Protein AF-A0A6L7D6Z8-F1 (afdb_monomer)

Organism: NCBI:txid1548018

Mean predicted aligned error: 8.42 Å

Sequence (68 aa):
MPTLTHKGFNLVGKWEYGQGFMDIIHAFPRFYKDKEIYEKLSSISNEIQKIIDKAGLGDFLLIVLKKE

Foldseek 3Di:
DDFDDDPQWTQQDWAAAPDFPVVRVVSHPVSVVVVVNVVVCVVCRVVVRVVCVVVVVRHTDGDIDHDD

Secondary structure (DSSP, 8-state):
---EEETTEEEEEEE-TT--HHHHHHT-TTGGG-HHHHHHHHHHHHHHHHHHHHTT-SS-EEEEEPP-

Radius of gyration: 13.08 Å; Cα contacts (8 Å, |Δi|>4): 67; chains: 1; bounding box: 29×32×28 Å

pLDDT: mean 73.44, std 12.8, range [43.56, 93.44]

Structure (mmCIF, N/CA/C/O backbone):
data_AF-A0A6L7D6Z8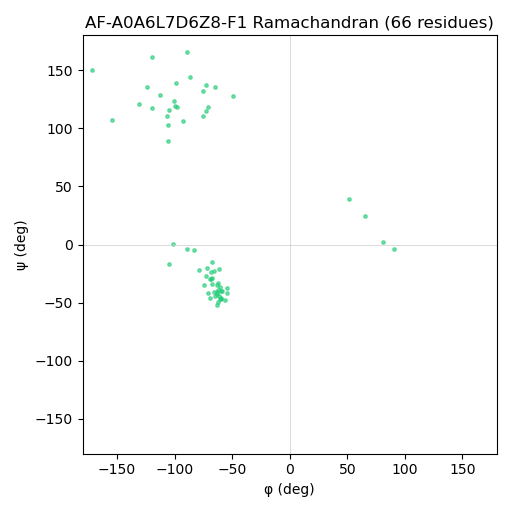-F1
#
_entry.id   AF-A0A6L7D6Z8-F1
#
loop_
_atom_site.group_PDB
_atom_site.id
_atom_site.type_symbol
_atom_site.label_atom_id
_atom_site.label_alt_id
_atom_site.label_comp_id
_atom_site.label_asym_id
_atom_site.label_entity_id
_atom_site.label_seq_id
_atom_site.pdbx_PDB_ins_code
_atom_site.Cartn_x
_atom_site.Cartn_y
_atom_site.Cartn_z
_atom_site.occupancy
_atom_site.B_iso_or_equiv
_atom_site.auth_seq_id
_atom_site.auth_comp_id
_atom_site.auth_asym_id
_atom_site.auth_atom_id
_atom_site.pdbx_PDB_model_num
ATOM 1 N N . MET A 1 1 ? -16.422 -5.795 -1.533 1.00 43.56 1 MET A N 1
ATOM 2 C CA . MET A 1 1 ? -15.997 -6.431 -2.799 1.00 43.56 1 MET A CA 1
ATOM 3 C C . MET A 1 1 ? -16.145 -7.943 -2.662 1.00 43.56 1 MET A C 1
ATOM 5 O O . MET A 1 1 ? -15.877 -8.433 -1.569 1.00 43.56 1 MET A O 1
ATOM 9 N 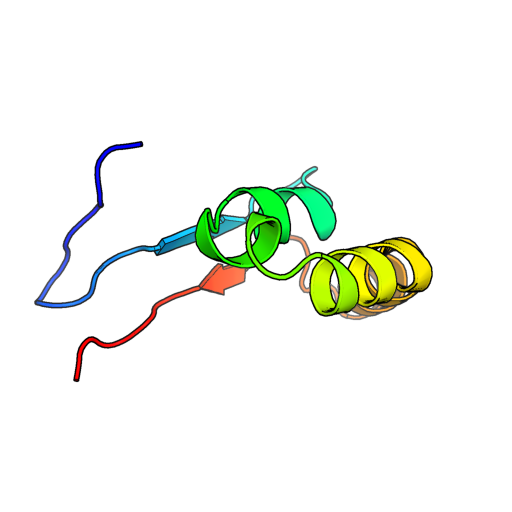N . PRO A 1 2 ? -16.622 -8.670 -3.688 1.00 44.50 2 PRO A N 1
ATOM 10 C CA . PRO A 1 2 ? -16.742 -10.127 -3.632 1.00 44.50 2 PRO A CA 1
ATOM 11 C C . PRO A 1 2 ? -15.358 -10.779 -3.512 1.00 44.50 2 PRO A C 1
ATOM 13 O O . PRO A 1 2 ? -14.410 -10.374 -4.180 1.00 44.50 2 PRO A O 1
ATOM 16 N N . THR A 1 3 ? -15.238 -11.769 -2.631 1.00 54.22 3 THR A N 1
ATOM 17 C CA . THR A 1 3 ? -13.994 -12.506 -2.383 1.00 54.22 3 THR A CA 1
ATOM 18 C C . THR A 1 3 ? -13.723 -13.434 -3.566 1.00 54.22 3 THR A C 1
ATOM 20 O O . THR A 1 3 ? -14.502 -14.348 -3.824 1.00 54.22 3 THR A O 1
ATOM 23 N N . LEU A 1 4 ? -12.638 -13.205 -4.309 1.00 55.22 4 LEU A N 1
ATOM 24 C CA . LEU A 1 4 ? -12.207 -14.115 -5.372 1.00 55.22 4 LEU A CA 1
ATOM 25 C C . LEU A 1 4 ? -11.564 -15.348 -4.725 1.00 55.22 4 LEU A C 1
ATOM 27 O O . LEU A 1 4 ? -10.496 -15.258 -4.118 1.00 55.22 4 LEU A O 1
ATOM 31 N N . THR A 1 5 ? -12.233 -16.496 -4.827 1.00 55.72 5 THR A N 1
ATOM 32 C CA . THR A 1 5 ? -11.747 -17.773 -4.292 1.00 55.72 5 THR A CA 1
ATOM 33 C C . THR A 1 5 ? -11.136 -18.602 -5.421 1.00 55.72 5 THR A C 1
ATOM 35 O O . THR A 1 5 ? -11.826 -18.954 -6.376 1.00 55.72 5 THR A O 1
ATOM 38 N N . HIS A 1 6 ? -9.849 -18.943 -5.326 1.00 57.69 6 HIS A N 1
ATOM 39 C CA . HIS A 1 6 ? -9.188 -19.848 -6.274 1.00 57.69 6 HIS A CA 1
ATOM 40 C C . HIS A 1 6 ? -8.421 -20.928 -5.505 1.00 57.69 6 HIS A C 1
ATOM 42 O O . HIS A 1 6 ? -7.548 -20.617 -4.700 1.00 57.69 6 HIS A O 1
ATOM 48 N N . LYS A 1 7 ? -8.752 -22.209 -5.732 1.00 66.50 7 LYS A N 1
ATOM 49 C CA . LYS A 1 7 ? -8.073 -23.379 -5.127 1.00 66.50 7 LYS A CA 1
ATOM 50 C C . LYS A 1 7 ? -7.936 -23.336 -3.589 1.00 66.50 7 LYS A C 1
ATOM 52 O O . LYS A 1 7 ? -6.907 -23.722 -3.050 1.00 66.50 7 LYS A O 1
ATOM 57 N N . GLY A 1 8 ? -8.961 -22.861 -2.877 1.00 66.94 8 GLY A N 1
ATOM 58 C CA . GLY A 1 8 ? -8.949 -22.781 -1.406 1.00 66.94 8 GLY A CA 1
ATOM 59 C C . GLY A 1 8 ? -8.214 -21.564 -0.829 1.00 66.94 8 GLY A C 1
ATOM 60 O O . GLY A 1 8 ? -8.164 -21.406 0.388 1.00 66.94 8 GLY A O 1
ATOM 61 N N . PHE A 1 9 ? -7.694 -20.678 -1.681 1.00 62.66 9 PHE A N 1
ATOM 62 C CA . PHE A 1 9 ? -7.130 -19.394 -1.278 1.00 62.66 9 PHE A CA 1
ATOM 63 C C . PHE A 1 9 ? -8.153 -18.280 -1.480 1.00 62.66 9 PHE A C 1
ATOM 6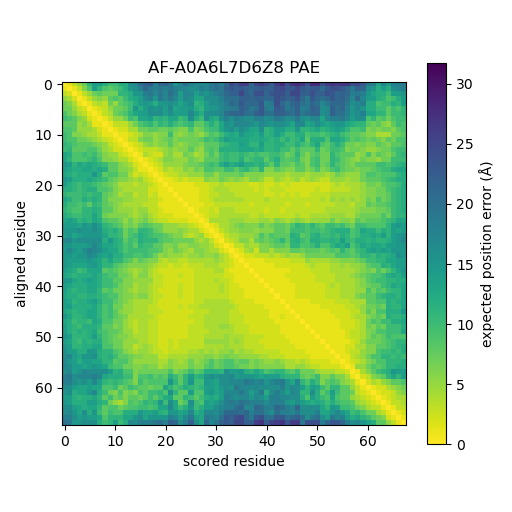5 O O . PHE A 1 9 ? -8.858 -18.244 -2.493 1.00 62.66 9 PHE A O 1
ATOM 72 N N . ASN A 1 10 ? -8.207 -17.363 -0.515 1.00 65.50 10 ASN A N 1
ATOM 73 C CA . ASN A 1 10 ? -9.016 -16.158 -0.609 1.00 65.50 10 ASN A CA 1
ATOM 74 C C . ASN A 1 10 ? -8.123 -15.009 -1.055 1.00 65.50 10 ASN A C 1
ATOM 76 O O . ASN A 1 10 ? -7.179 -14.639 -0.352 1.00 65.50 10 ASN A O 1
ATOM 80 N N . LEU A 1 11 ? -8.437 -14.431 -2.212 1.00 66.19 11 LEU A N 1
ATOM 81 C CA . LEU A 1 11 ? -7.856 -13.158 -2.592 1.00 66.19 11 LEU A CA 1
ATOM 82 C C . LEU A 1 11 ? -8.462 -12.077 -1.701 1.00 66.19 11 LEU A C 1
ATOM 84 O O . LEU A 1 11 ? -9.675 -11.858 -1.691 1.00 66.19 1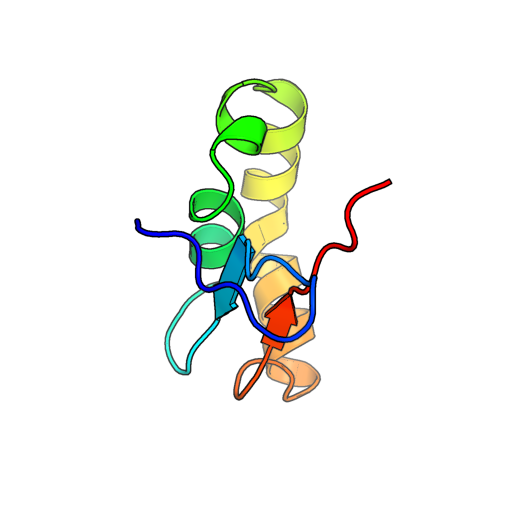1 LEU A O 1
ATOM 88 N N . VAL A 1 12 ? -7.594 -11.432 -0.935 1.00 66.81 12 VAL A N 1
ATOM 89 C CA . VAL A 1 12 ? -7.965 -10.425 0.064 1.00 66.81 12 VAL A CA 1
ATOM 90 C C . VAL A 1 12 ? -7.662 -9.003 -0.404 1.00 66.81 12 VAL A C 1
ATOM 92 O O . VAL A 1 12 ? -8.233 -8.064 0.134 1.00 66.81 12 VAL A O 1
ATOM 95 N N . GLY A 1 13 ? -6.824 -8.850 -1.431 1.00 67.19 13 GLY A N 1
ATOM 96 C CA . GLY A 1 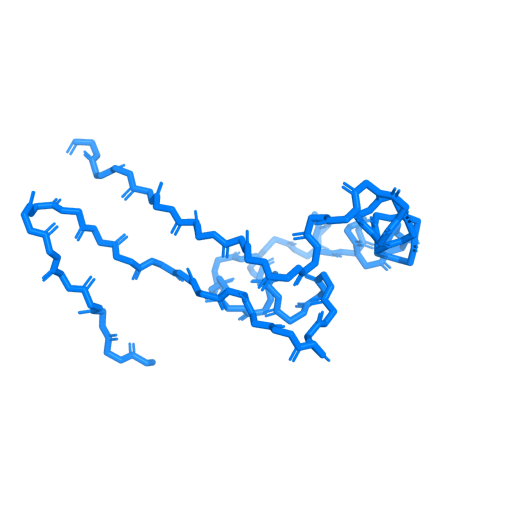13 ? -6.525 -7.575 -2.071 1.00 67.19 13 GLY A CA 1
ATOM 97 C C . GLY A 1 13 ? -5.692 -7.771 -3.338 1.00 67.19 13 GLY A C 1
ATOM 98 O O . GLY A 1 13 ? -4.925 -8.730 -3.445 1.00 67.19 13 GLY A O 1
ATOM 99 N N . LYS A 1 14 ? -5.859 -6.865 -4.302 1.00 70.00 14 LYS A N 1
ATOM 100 C CA . LYS A 1 14 ? -5.033 -6.752 -5.509 1.00 70.00 14 LYS A CA 1
ATOM 101 C C . LYS A 1 14 ? -4.479 -5.333 -5.551 1.00 70.00 14 LYS A C 1
ATOM 103 O O . LYS A 1 14 ? -5.243 -4.404 -5.303 1.00 70.00 14 LYS A O 1
ATOM 108 N N . TRP A 1 15 ? -3.192 -5.195 -5.856 1.00 74.56 15 TRP A N 1
ATOM 109 C CA . TRP A 1 15 ? -2.563 -3.906 -6.114 1.00 74.56 15 TRP A CA 1
ATOM 110 C C . TRP A 1 15 ? -2.154 -3.814 -7.583 1.00 74.56 15 TRP A C 1
ATOM 112 O O . TRP A 1 15 ? -1.544 -4.747 -8.112 1.00 74.56 15 TRP A O 1
ATOM 122 N N . GLU A 1 16 ? -2.557 -2.734 -8.244 1.00 69.06 16 GLU A N 1
ATOM 123 C CA . GLU A 1 16 ? -2.369 -2.496 -9.678 1.00 69.06 16 GLU A CA 1
ATOM 124 C C . GLU A 1 16 ? -1.538 -1.238 -9.945 1.00 69.06 16 GLU A C 1
ATOM 126 O O . GLU A 1 16 ? -1.447 -0.344 -9.104 1.00 69.06 16 GLU A O 1
ATOM 131 N N . TYR A 1 17 ? -0.985 -1.148 -11.157 1.00 65.00 17 TYR A N 1
ATOM 132 C CA . TYR A 1 17 ? -0.250 0.022 -11.627 1.00 65.00 17 TYR A CA 1
ATOM 133 C C . TYR A 1 17 ? -1.031 1.327 -11.393 1.00 65.00 17 TYR A C 1
ATOM 135 O O . TYR A 1 17 ? -2.186 1.460 -11.801 1.00 65.00 17 TYR A O 1
ATOM 143 N N . GLY A 1 18 ? -0.376 2.300 -10.756 1.00 71.81 18 GLY A N 1
ATOM 144 C CA . GLY A 1 18 ? -0.953 3.606 -10.426 1.00 71.81 18 GLY A CA 1
ATOM 145 C C . GLY A 1 18 ? -1.641 3.685 -9.060 1.00 71.81 18 GLY A C 1
ATOM 146 O O . GLY A 1 18 ? -2.051 4.775 -8.667 1.00 71.81 18 GLY A O 1
ATOM 147 N N . GLN A 1 19 ? -1.745 2.578 -8.323 1.00 76.62 19 GLN A N 1
ATOM 148 C CA . GLN A 1 19 ? -2.213 2.589 -6.938 1.00 76.62 19 GLN A CA 1
ATOM 149 C C . GLN A 1 19 ? -1.052 2.851 -5.970 1.00 76.62 19 GLN A C 1
ATOM 151 O O . GLN A 1 19 ? 0.066 2.374 -6.159 1.00 76.62 19 GLN A O 1
ATOM 156 N N . GLY A 1 20 ? -1.325 3.585 -4.895 1.00 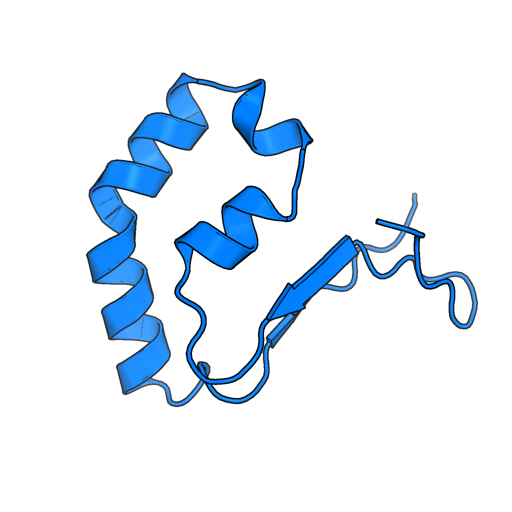82.81 20 GLY A N 1
ATOM 157 C CA . GLY A 1 20 ? -0.390 3.824 -3.803 1.00 82.81 20 GLY A CA 1
ATOM 158 C C . GLY A 1 20 ? -0.485 2.762 -2.706 1.00 82.81 20 GLY A C 1
ATOM 159 O O . GLY A 1 20 ? -1.456 2.014 -2.607 1.00 82.81 20 GLY A O 1
ATOM 160 N N . PHE A 1 21 ? 0.506 2.723 -1.820 1.00 84.25 21 PHE A N 1
ATOM 161 C CA . PHE A 1 21 ? 0.553 1.812 -0.676 1.00 84.25 21 PHE A CA 1
ATOM 162 C C . PHE A 1 21 ? -0.699 1.915 0.209 1.00 84.25 21 PHE A C 1
ATOM 164 O O . PHE A 1 21 ? -1.209 0.906 0.690 1.00 84.25 21 PHE A O 1
ATOM 171 N N . MET A 1 22 ? -1.240 3.122 0.398 1.00 85.88 22 MET A N 1
ATOM 172 C CA . MET A 1 22 ? -2.449 3.304 1.207 1.00 85.88 22 MET A CA 1
ATOM 173 C C . MET A 1 22 ? -3.697 2.693 0.568 1.00 85.88 22 MET A C 1
ATOM 175 O O . MET A 1 22 ? -4.553 2.215 1.310 1.00 85.88 22 MET A O 1
ATOM 179 N N . ASP A 1 23 ? -3.769 2.604 -0.762 1.00 83.06 23 ASP A N 1
ATOM 180 C CA . ASP A 1 23 ? -4.877 1.929 -1.446 1.00 83.06 23 ASP A CA 1
ATOM 181 C C . ASP A 1 23 ? -4.903 0.433 -1.093 1.00 83.06 23 ASP A C 1
ATOM 183 O O . ASP A 1 23 ? -5.970 -0.153 -0.897 1.00 83.06 23 ASP A O 1
ATOM 187 N N . ILE A 1 24 ? -3.721 -0.173 -0.909 1.00 79.44 24 ILE A N 1
ATOM 188 C CA . ILE A 1 24 ? -3.585 -1.546 -0.409 1.00 79.44 24 ILE A CA 1
ATOM 189 C C . ILE A 1 24 ? -4.141 -1.650 1.005 1.00 79.44 24 ILE A C 1
ATOM 191 O O . ILE A 1 24 ? -4.959 -2.524 1.276 1.00 79.44 24 ILE A O 1
ATOM 195 N N . ILE A 1 25 ? -3.706 -0.772 1.914 1.00 81.44 25 ILE A N 1
ATOM 196 C CA . ILE A 1 25 ? -4.144 -0.797 3.317 1.00 81.44 25 ILE A CA 1
ATOM 197 C C . ILE A 1 25 ? -5.665 -0.638 3.410 1.00 81.44 25 ILE A C 1
ATOM 199 O O . ILE A 1 25 ? -6.321 -1.341 4.180 1.00 81.44 25 ILE A O 1
ATOM 203 N N . HIS A 1 26 ? -6.239 0.226 2.576 1.00 80.50 26 HIS A N 1
ATOM 204 C CA . HIS A 1 26 ? -7.679 0.460 2.489 1.00 80.50 26 HIS A CA 1
ATOM 205 C C . HIS A 1 26 ? -8.464 -0.728 1.927 1.00 80.50 26 HIS A C 1
ATOM 207 O O . HIS A 1 26 ? -9.633 -0.900 2.277 1.00 80.50 26 HIS A O 1
ATOM 213 N N . ALA A 1 27 ? -7.835 -1.612 1.147 1.00 76.56 27 ALA A N 1
ATOM 214 C CA . ALA A 1 27 ? -8.462 -2.858 0.712 1.00 76.56 27 ALA A CA 1
ATOM 215 C C . ALA A 1 27 ? -8.707 -3.853 1.866 1.00 76.56 27 ALA A C 1
ATOM 217 O O . ALA A 1 27 ? -9.512 -4.773 1.713 1.00 76.56 27 ALA A O 1
ATOM 218 N N . PHE A 1 28 ? -8.080 -3.661 3.036 1.00 74.31 28 PHE A N 1
ATOM 219 C CA . PHE A 1 28 ? -8.237 -4.520 4.212 1.00 74.31 28 PHE A CA 1
ATOM 220 C C . PHE A 1 28 ? -9.104 -3.859 5.302 1.00 74.31 28 PHE A C 1
ATOM 222 O O . PHE A 1 28 ? -8.608 -3.073 6.113 1.00 74.31 28 PHE A O 1
ATOM 229 N N . PRO A 1 29 ? -10.384 -4.257 5.461 1.00 69.38 29 PRO A N 1
ATOM 230 C CA . PRO A 1 29 ? -11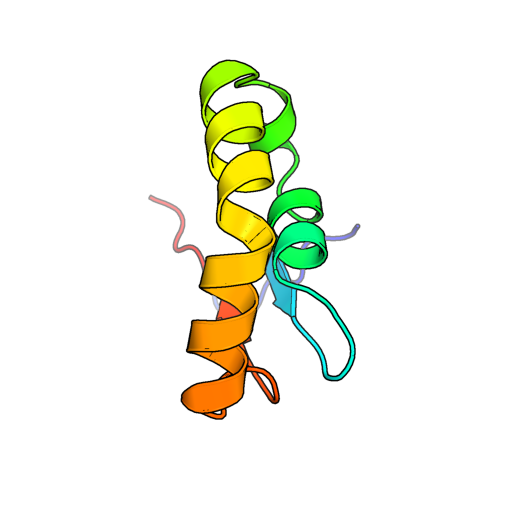.325 -3.597 6.377 1.00 69.38 29 PRO A CA 1
ATOM 231 C C 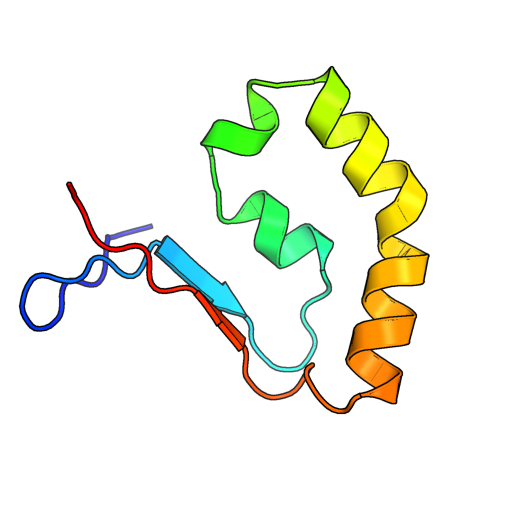. PRO A 1 29 ? -10.915 -3.640 7.855 1.00 69.38 29 PRO A C 1
ATOM 233 O O . PRO A 1 29 ? -11.405 -2.856 8.665 1.00 69.38 29 PRO A O 1
ATOM 236 N N . ARG A 1 30 ? -10.047 -4.590 8.233 1.00 69.81 30 ARG A N 1
ATOM 237 C CA . ARG A 1 30 ? -9.561 -4.736 9.611 1.00 69.81 30 ARG A CA 1
ATOM 238 C C . ARG A 1 30 ? -8.572 -3.646 10.015 1.00 69.81 30 ARG A C 1
ATOM 240 O O . ARG A 1 30 ? -8.544 -3.329 11.197 1.00 69.81 30 ARG A O 1
ATOM 247 N N . PHE A 1 31 ? -7.828 -3.050 9.082 1.00 68.31 31 PHE A N 1
ATOM 248 C CA . PHE A 1 31 ? -6.835 -2.030 9.435 1.00 68.31 31 PHE A CA 1
ATOM 249 C C . PHE A 1 31 ? -7.476 -0.739 9.949 1.00 68.31 31 PHE A C 1
ATOM 251 O O . PHE A 1 31 ? -6.926 -0.109 10.839 1.00 68.31 31 PHE A O 1
ATOM 258 N N . TYR A 1 32 ? -8.689 -0.402 9.503 1.00 66.81 32 TYR A N 1
ATOM 259 C CA . TYR A 1 32 ? -9.438 0.737 10.047 1.00 66.81 32 TYR A CA 1
ATOM 260 C C . TYR A 1 32 ? -9.857 0.567 11.513 1.00 66.81 32 TYR A C 1
ATOM 262 O O . TYR A 1 32 ? -10.140 1.556 12.185 1.00 66.81 32 TYR A O 1
ATOM 270 N N . LYS A 1 33 ? -9.951 -0.675 12.011 1.00 71.69 33 LYS A N 1
ATOM 271 C CA . LYS A 1 33 ? -10.380 -0.942 13.392 1.00 71.69 33 LYS A CA 1
ATOM 272 C C . LYS A 1 33 ? -9.263 -0.710 14.406 1.00 71.69 33 LYS A C 1
ATOM 274 O O . LYS A 1 33 ? -9.568 -0.483 15.572 1.00 71.69 33 LYS A O 1
ATOM 279 N N . ASP A 1 34 ? -8.008 -0.748 13.965 1.00 80.06 34 ASP A N 1
ATOM 280 C CA . ASP A 1 34 ? -6.842 -0.468 14.797 1.00 80.06 34 ASP A CA 1
ATOM 281 C C . ASP A 1 34 ? -6.277 0.912 14.444 1.00 80.06 34 ASP A C 1
ATOM 283 O O . ASP A 1 34 ? -5.443 1.075 13.550 1.00 80.06 34 ASP A O 1
ATOM 287 N N . LYS A 1 35 ? -6.803 1.929 15.132 1.00 81.00 35 LYS A N 1
ATOM 288 C CA . LYS A 1 35 ? -6.496 3.336 14.860 1.00 81.00 35 LYS A CA 1
ATOM 289 C C . LYS A 1 35 ? -5.006 3.649 15.032 1.00 81.00 35 LYS A C 1
ATOM 291 O O . LYS A 1 35 ? -4.463 4.418 14.247 1.00 81.00 35 LYS A O 1
ATOM 296 N N . GLU A 1 36 ? -4.344 3.036 16.011 1.00 86.50 36 GLU A N 1
ATOM 297 C CA . GLU A 1 36 ? -2.928 3.286 16.289 1.00 86.50 36 GLU A CA 1
ATOM 298 C C . GLU A 1 36 ? -2.033 2.734 15.171 1.00 86.50 36 GLU A C 1
ATOM 300 O O . GLU A 1 36 ? -1.145 3.433 14.675 1.00 86.50 36 GLU A O 1
ATOM 305 N N . ILE A 1 37 ? -2.283 1.494 14.733 1.00 82.81 37 ILE A N 1
ATOM 306 C CA . ILE A 1 37 ? -1.548 0.897 13.610 1.00 82.81 37 ILE A CA 1
ATOM 307 C C . ILE A 1 37 ? -1.811 1.688 12.327 1.00 82.81 37 ILE A C 1
ATOM 309 O O . ILE A 1 37 ? -0.879 1.963 11.571 1.00 82.81 37 ILE A O 1
ATOM 313 N N . TYR A 1 38 ? -3.061 2.083 12.090 1.00 85.12 38 TYR A N 1
ATOM 314 C CA . TYR A 1 38 ? -3.431 2.866 10.918 1.00 85.12 38 TYR A CA 1
ATOM 315 C C . TYR A 1 38 ? -2.701 4.216 10.864 1.00 85.12 38 TYR A C 1
ATOM 317 O O . TYR A 1 38 ? -2.138 4.566 9.828 1.00 85.12 38 TYR A O 1
ATOM 325 N N . GLU A 1 39 ? -2.656 4.960 11.973 1.00 89.06 39 GLU A N 1
ATOM 326 C CA . GLU A 1 39 ? -1.952 6.247 12.051 1.00 89.06 39 GLU A CA 1
ATOM 327 C C . GLU A 1 39 ? -0.441 6.089 11.829 1.00 89.06 39 GLU A C 1
ATOM 329 O O . GLU A 1 39 ? 0.155 6.866 11.079 1.00 89.06 39 GLU A O 1
ATOM 334 N N . LYS A 1 40 ? 0.168 5.041 12.402 1.00 88.44 40 LYS A N 1
ATOM 335 C CA . LYS A 1 40 ? 1.581 4.701 12.169 1.00 88.44 40 LYS A CA 1
ATOM 336 C C . LYS A 1 40 ? 1.863 4.371 10.706 1.00 88.44 40 LYS A C 1
ATOM 338 O O . LYS A 1 40 ? 2.848 4.849 10.159 1.00 88.44 40 LYS A O 1
ATOM 343 N N . LE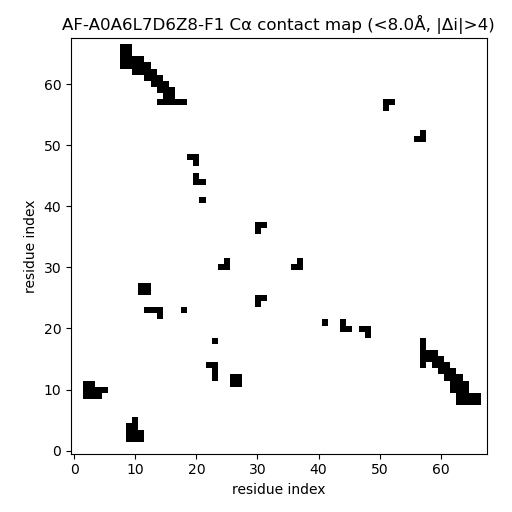U A 1 41 ? 1.012 3.577 10.056 1.00 85.50 41 LEU A N 1
ATOM 344 C CA . LEU A 1 41 ? 1.163 3.249 8.635 1.00 85.50 41 LEU A CA 1
ATOM 345 C C . LEU A 1 41 ? 0.978 4.480 7.749 1.00 85.50 41 LEU A C 1
ATOM 347 O O . LEU A 1 41 ? 1.734 4.680 6.801 1.00 85.50 41 LEU A O 1
ATOM 351 N N . SER A 1 42 ? 0.002 5.326 8.078 1.00 88.06 42 SER A N 1
ATOM 352 C CA . SER A 1 42 ? -0.257 6.560 7.344 1.00 88.06 42 SER A CA 1
ATOM 353 C C . SER A 1 42 ? 0.936 7.515 7.409 1.00 88.06 42 SER A C 1
ATOM 355 O O . SER A 1 42 ? 1.253 8.133 6.391 1.00 88.06 42 SER A O 1
ATOM 357 N N . SER A 1 43 ? 1.617 7.624 8.557 1.00 93.44 43 SER A N 1
ATOM 358 C CA . SER A 1 43 ? 2.761 8.533 8.721 1.00 93.44 43 SER A CA 1
ATOM 359 C C . SER A 1 43 ? 4.002 8.101 7.932 1.00 93.44 43 SER A C 1
ATOM 361 O O . SER A 1 43 ? 4.747 8.963 7.472 1.00 93.44 43 SER A O 1
ATOM 363 N N . ILE A 1 44 ? 4.187 6.796 7.702 1.00 91.31 44 ILE A N 1
ATOM 364 C CA . ILE A 1 44 ? 5.318 6.238 6.933 1.00 91.31 44 ILE A CA 1
ATOM 365 C C . ILE A 1 44 ? 4.955 5.856 5.488 1.00 91.31 44 ILE A C 1
ATOM 367 O O . ILE A 1 44 ? 5.804 5.382 4.733 1.00 91.31 44 ILE A O 1
ATOM 371 N N . SER A 1 45 ? 3.701 6.058 5.078 1.00 89.50 45 SER A N 1
ATOM 372 C CA . SER A 1 45 ? 3.163 5.586 3.793 1.00 89.50 45 SER A CA 1
ATOM 373 C C . SER A 1 45 ? 3.975 6.042 2.576 1.00 89.50 45 SER A C 1
ATOM 375 O O . SER A 1 45 ? 4.265 5.241 1.687 1.00 89.50 45 SER A O 1
ATOM 377 N N . ASN A 1 46 ? 4.415 7.302 2.561 1.00 89.19 46 ASN A N 1
ATOM 378 C CA . ASN A 1 46 ? 5.235 7.861 1.485 1.00 89.19 46 ASN A CA 1
ATOM 379 C C . ASN A 1 46 ? 6.637 7.241 1.414 1.00 89.19 46 ASN A C 1
ATOM 381 O O . ASN A 1 46 ? 7.206 7.121 0.330 1.00 89.19 46 ASN A O 1
ATOM 385 N N . GLU A 1 47 ? 7.222 6.872 2.554 1.00 92.00 47 GLU A N 1
ATOM 386 C CA . GLU A 1 47 ? 8.532 6.214 2.586 1.00 92.00 47 GLU A CA 1
ATOM 387 C C . GLU A 1 47 ? 8.426 4.788 2.054 1.00 92.00 47 GLU A C 1
ATOM 389 O O . GLU A 1 47 ? 9.244 4.375 1.231 1.00 92.00 47 GLU A O 1
ATOM 394 N N . ILE A 1 48 ? 7.368 4.076 2.447 1.00 87.62 48 ILE A N 1
ATOM 395 C CA . ILE A 1 48 ? 7.059 2.747 1.922 1.00 87.62 48 ILE A CA 1
ATOM 396 C C . ILE A 1 48 ? 6.844 2.809 0.407 1.00 87.62 48 ILE A C 1
ATOM 398 O O . ILE A 1 48 ? 7.461 2.027 -0.315 1.00 87.62 48 ILE A O 1
ATOM 402 N N . GLN A 1 49 ? 6.054 3.770 -0.089 1.00 86.25 49 GLN A N 1
ATOM 403 C CA . GLN A 1 49 ? 5.833 3.947 -1.527 1.00 86.25 49 GLN A CA 1
ATOM 404 C C . GLN A 1 49 ? 7.155 4.137 -2.282 1.00 86.25 49 GLN A C 1
ATOM 406 O O . GLN A 1 49 ? 7.417 3.426 -3.246 1.00 86.25 49 GLN A O 1
ATOM 411 N N . LYS A 1 50 ? 8.041 5.016 -1.798 1.00 89.62 50 LYS A N 1
ATOM 412 C CA . LYS A 1 50 ? 9.357 5.245 -2.420 1.00 89.62 50 LYS A CA 1
ATOM 413 C C . LYS A 1 50 ? 10.215 3.983 -2.479 1.00 89.62 50 LYS A C 1
ATOM 415 O O . LYS A 1 50 ? 10.930 3.778 -3.458 1.00 89.62 50 LYS A O 1
ATOM 420 N N . ILE A 1 51 ? 10.191 3.162 -1.427 1.00 87.94 51 ILE A N 1
ATOM 421 C CA . ILE A 1 51 ? 10.938 1.896 -1.389 1.00 87.94 51 ILE A CA 1
ATOM 422 C C . ILE A 1 51 ? 10.389 0.935 -2.441 1.00 87.94 51 ILE A C 1
ATOM 424 O O . ILE A 1 51 ? 11.169 0.322 -3.170 1.00 87.94 51 ILE A O 1
ATOM 428 N N . ILE A 1 52 ? 9.065 0.837 -2.541 1.00 83.50 52 ILE A N 1
ATOM 429 C CA . ILE A 1 52 ? 8.399 -0.011 -3.525 1.00 83.50 52 ILE A CA 1
ATOM 430 C C . ILE A 1 52 ? 8.724 0.446 -4.952 1.00 83.50 52 ILE A C 1
ATOM 432 O O . ILE A 1 52 ? 9.150 -0.378 -5.765 1.00 83.50 52 ILE A O 1
ATOM 436 N N . ASP A 1 53 ? 8.587 1.741 -5.237 1.00 84.00 53 ASP A N 1
ATOM 437 C CA . ASP A 1 53 ? 8.869 2.317 -6.554 1.00 84.00 53 ASP A CA 1
ATOM 438 C C . ASP A 1 53 ? 10.327 2.069 -6.953 1.00 84.00 53 ASP A C 1
ATOM 440 O O . ASP A 1 53 ? 10.616 1.598 -8.052 1.00 84.00 53 ASP A O 1
ATOM 444 N N . LYS A 1 54 ? 11.266 2.308 -6.026 1.00 87.44 54 LYS A N 1
ATOM 445 C CA . LYS A 1 54 ? 12.699 2.071 -6.250 1.00 87.44 54 LYS A CA 1
ATOM 446 C C . LYS A 1 54 ? 13.014 0.599 -6.516 1.00 87.44 54 LYS A C 1
ATOM 448 O O . LYS A 1 54 ? 13.954 0.301 -7.250 1.00 87.44 54 LYS A O 1
ATOM 453 N N . ALA A 1 55 ? 12.270 -0.309 -5.896 1.00 83.31 55 ALA A N 1
ATOM 454 C CA . ALA A 1 55 ? 12.435 -1.744 -6.074 1.00 83.31 55 ALA A CA 1
ATOM 455 C C . ALA A 1 55 ? 11.708 -2.289 -7.319 1.00 83.31 55 ALA A C 1
ATOM 457 O O . ALA A 1 55 ? 11.845 -3.475 -7.610 1.00 83.31 55 ALA A O 1
ATOM 458 N N . GLY A 1 56 ? 10.940 -1.461 -8.041 1.00 80.12 56 GLY A N 1
ATOM 459 C CA . GLY A 1 56 ? 10.131 -1.906 -9.180 1.00 80.12 56 GLY A CA 1
ATOM 460 C C . GLY A 1 56 ? 9.007 -2.869 -8.782 1.00 80.12 56 GLY A C 1
ATOM 461 O O . GLY A 1 56 ? 8.574 -3.680 -9.592 1.00 80.12 56 GLY A O 1
ATOM 462 N N . LEU A 1 57 ? 8.554 -2.821 -7.522 1.00 75.31 57 LEU A N 1
ATOM 463 C CA . LEU A 1 57 ? 7.521 -3.726 -6.995 1.00 75.31 57 LEU A CA 1
ATOM 464 C C . LEU A 1 57 ? 6.093 -3.186 -7.192 1.00 75.31 57 LEU A C 1
ATOM 466 O O . LEU A 1 57 ? 5.132 -3.874 -6.854 1.00 75.31 57 LEU A O 1
ATOM 470 N N . GLY A 1 58 ? 5.953 -1.965 -7.718 1.00 67.00 58 GLY A N 1
ATOM 471 C CA . GLY A 1 58 ? 4.662 -1.305 -7.939 1.00 67.00 58 GLY A CA 1
ATOM 472 C C . GLY A 1 58 ? 3.840 -1.899 -9.085 1.00 67.00 58 GLY A C 1
ATOM 473 O O . GLY A 1 58 ? 2.625 -1.728 -9.111 1.00 67.00 58 GLY A O 1
ATOM 474 N N . ASP A 1 59 ? 4.474 -2.625 -10.010 1.00 65.62 59 ASP A N 1
ATOM 475 C CA . ASP A 1 59 ? 3.781 -3.111 -11.205 1.00 65.62 59 ASP A CA 1
ATOM 476 C C . ASP A 1 59 ? 2.850 -4.292 -10.897 1.00 65.62 59 ASP A C 1
ATOM 478 O O . ASP A 1 59 ? 1.772 -4.381 -11.485 1.00 65.62 59 ASP A O 1
ATOM 482 N N . PHE A 1 60 ? 3.213 -5.175 -9.953 1.00 60.41 60 PHE A N 1
ATOM 483 C CA . PHE A 1 60 ? 2.371 -6.306 -9.547 1.00 60.41 60 PHE A CA 1
ATOM 484 C C . PHE A 1 60 ? 2.665 -6.766 -8.109 1.00 60.41 60 PHE A C 1
ATOM 486 O O . PHE A 1 60 ? 3.645 -7.471 -7.863 1.00 60.41 60 PHE A O 1
ATOM 493 N N . LEU A 1 61 ? 1.758 -6.472 -7.168 1.00 65.44 61 LEU A N 1
ATOM 494 C CA . LEU A 1 61 ? 1.738 -7.114 -5.846 1.00 65.44 61 LEU A CA 1
ATOM 495 C C . LEU A 1 61 ? 0.409 -7.850 -5.635 1.00 65.44 61 LEU A C 1
ATOM 497 O O . LEU A 1 61 ? -0.668 -7.249 -5.592 1.00 65.44 61 LEU A O 1
ATOM 501 N N . LEU A 1 62 ? 0.489 -9.174 -5.475 1.00 60.09 62 LEU A N 1
ATOM 502 C CA . LEU A 1 62 ? -0.653 -10.035 -5.170 1.00 60.09 62 LEU A CA 1
ATOM 503 C C . LEU A 1 62 ? -0.580 -10.484 -3.708 1.00 60.09 62 LEU A C 1
ATOM 505 O O . LEU A 1 62 ? 0.274 -11.296 -3.351 1.00 60.09 62 LEU A O 1
ATOM 509 N N . ILE A 1 63 ? -1.490 -9.991 -2.864 1.00 65.75 63 ILE A N 1
ATOM 510 C CA . ILE A 1 63 ? -1.552 -10.409 -1.459 1.00 65.75 63 ILE A CA 1
ATOM 511 C C . ILE A 1 63 ? -2.528 -11.579 -1.332 1.00 65.75 63 ILE A C 1
ATOM 513 O O . ILE A 1 63 ? -3.750 -11.422 -1.392 1.00 65.75 63 ILE A O 1
ATOM 517 N N . VAL A 1 64 ? -1.965 -12.770 -1.133 1.00 57.22 64 VAL A N 1
ATOM 518 C CA . VAL A 1 64 ? -2.709 -14.003 -0.866 1.00 57.22 64 VAL A CA 1
ATOM 519 C C . VAL A 1 64 ? -2.568 -14.337 0.614 1.00 57.22 64 VAL A C 1
ATOM 521 O O . VAL A 1 64 ? -1.470 -14.628 1.082 1.00 57.22 64 VAL A O 1
ATOM 524 N N . LEU A 1 65 ? -3.674 -14.326 1.357 1.00 60.72 65 LEU A N 1
ATOM 525 C CA . LEU A 1 65 ? -3.693 -14.835 2.728 1.00 60.72 65 LEU A CA 1
ATOM 526 C C . LEU A 1 65 ? -4.290 -16.245 2.728 1.00 60.72 65 LEU A C 1
ATOM 528 O O . LEU A 1 65 ? -5.404 -16.475 2.251 1.00 60.72 65 LEU A O 1
ATOM 532 N N . LYS A 1 66 ? -3.527 -17.202 3.261 1.00 48.44 66 LYS A N 1
ATOM 533 C CA . LYS A 1 66 ? -3.992 -18.565 3.524 1.00 48.44 66 LYS A CA 1
ATOM 534 C C . LYS A 1 66 ? -4.885 -18.536 4.768 1.00 48.44 66 LYS A C 1
ATOM 536 O O . LYS A 1 66 ? -4.514 -17.940 5.775 1.00 48.44 66 LYS A O 1
ATOM 541 N N . LYS A 1 67 ? -6.059 -19.162 4.690 1.00 49.72 67 LYS A N 1
ATOM 542 C CA . LYS A 1 67 ? -6.909 -19.390 5.863 1.00 49.72 67 LYS A CA 1
ATOM 543 C C . LYS A 1 67 ? -6.271 -20.487 6.728 1.00 49.72 67 LYS A C 1
ATOM 545 O O . LYS A 1 67 ? -5.773 -21.457 6.156 1.00 49.72 67 LYS A O 1
ATOM 550 N N . GLU A 1 68 ? -6.260 -20.288 8.048 1.00 52.53 68 GLU A N 1
ATOM 551 C CA . GLU A 1 68 ? -5.918 -21.320 9.046 1.00 52.53 68 GLU A CA 1
ATOM 552 C C . GLU A 1 68 ? -6.647 -22.641 8.771 1.00 52.53 68 GLU A C 1
ATOM 554 O O . GLU A 1 68 ? -7.858 -22.586 8.435 1.00 52.53 68 GLU A O 1
#

Solvent-accessible surface area (backbone atoms only — not comparable to full-atom values): 4201 Å² total; per-residue (Å²): 130,87,73,53,73,57,97,85,32,44,47,60,44,78,46,47,70,92,62,56,60,63,58,54,52,66,51,38,78,66,48,75,75,40,60,68,62,41,53,56,49,62,75,44,35,69,61,54,38,52,54,34,56,75,67,64,47,51,66,66,44,79,51,73,52,78,75,133